Protein AF-A0A1F9AA59-F1 (afdb_monomer_lite)

Secondary structure (DSSP, 8-state):
--HHHHHHHHHHHHHHHHHHHHHHHH--SHHHHHHHHHHHHHHHHHHHHTT-TTTSHHHHHHHHHHHHHHHHHHHHHHHT---

pLDDT: mean 92.91, std 7.46, range [58.38, 98.19]

Sequence (83 aa):
MNEIYVVNLVLSAVILIFGLIGWRRSGKVFPLYIGIAFGLFGLSHLAMLLGLAASLEVALIVIRTVAYLIVVYAVYKVAFGSK

Radius of gyration: 13.99 Å; chains: 1; bounding box: 34×23×37 Å

Foldseek 3Di:
DPVVLVVLLVVLQVLLVCLVVVCVVVVDCLSNLRNVLSVLVNVLSVCVVVVVCVVCVVVSVVSNVVSVVSVVVSCCCVPPNDD

Structure (mmCIF, N/CA/C/O backbone):
data_AF-A0A1F9AA59-F1
#
_entry.id   AF-A0A1F9AA59-F1
#
loop_
_atom_site.group_PDB
_atom_site.id
_atom_site.type_symbol
_atom_site.label_atom_id
_atom_site.label_alt_id
_atom_site.label_comp_id
_atom_site.label_asym_id
_atom_site.label_entity_id
_atom_site.label_seq_id
_atom_site.pdbx_PDB_ins_code
_atom_site.Cartn_x
_atom_site.Cartn_y
_atom_site.Cartn_z
_atom_site.occupancy
_atom_site.B_iso_or_equiv
_atom_site.auth_seq_id
_atom_site.auth_comp_id
_atom_site.auth_asym_id
_atom_site.auth_atom_id
_atom_site.pdbx_PDB_model_num
ATOM 1 N N . MET A 1 1 ? 11.150 7.478 -18.076 1.00 58.41 1 MET A N 1
ATOM 2 C CA . MET A 1 1 ? 10.451 7.077 -16.834 1.00 58.41 1 MET A CA 1
ATOM 3 C C . MET A 1 1 ? 9.041 7.617 -16.915 1.00 58.41 1 MET A C 1
ATOM 5 O O . MET A 1 1 ? 8.895 8.747 -17.347 1.00 58.41 1 MET A O 1
ATOM 9 N N . ASN A 1 2 ? 8.028 6.832 -16.565 1.00 81.06 2 ASN A N 1
ATOM 10 C CA . ASN A 1 2 ? 6.652 7.324 -16.544 1.00 81.06 2 ASN A CA 1
ATOM 11 C C . ASN A 1 2 ? 6.424 8.031 -15.196 1.00 81.06 2 ASN A C 1
ATOM 13 O O . ASN A 1 2 ? 6.531 7.367 -14.159 1.00 81.06 2 ASN A O 1
ATOM 17 N N . GLU A 1 3 ? 6.181 9.350 -15.185 1.00 88.56 3 GLU A N 1
ATOM 18 C CA . GLU A 1 3 ? 6.070 10.122 -13.934 1.00 88.56 3 GLU A CA 1
ATOM 19 C C . GLU A 1 3 ? 4.968 9.572 -13.017 1.00 88.56 3 GLU A C 1
ATOM 21 O O . GLU A 1 3 ? 5.105 9.599 -11.794 1.00 88.56 3 GLU A O 1
ATOM 26 N N . ILE A 1 4 ? 3.927 8.968 -13.601 1.00 91.38 4 ILE A N 1
ATOM 27 C CA . ILE A 1 4 ? 2.806 8.347 -12.886 1.00 91.38 4 ILE A CA 1
ATOM 28 C C . ILE A 1 4 ? 3.296 7.273 -11.906 1.00 91.38 4 ILE A C 1
ATOM 30 O O . ILE A 1 4 ? 2.864 7.234 -10.754 1.00 91.38 4 ILE A O 1
ATOM 34 N N . TYR A 1 5 ? 4.225 6.408 -12.324 1.00 90.88 5 TYR A N 1
ATOM 35 C CA . TYR A 1 5 ? 4.711 5.325 -11.464 1.00 90.88 5 TYR A CA 1
ATOM 36 C C . TYR A 1 5 ? 5.598 5.832 -10.328 1.00 90.88 5 TYR A C 1
ATOM 38 O O . TYR A 1 5 ? 5.567 5.261 -9.238 1.00 90.88 5 TYR A O 1
ATOM 46 N N . VAL A 1 6 ? 6.344 6.917 -10.554 1.00 94.44 6 VAL A N 1
ATOM 47 C CA . VAL A 1 6 ? 7.155 7.564 -9.513 1.00 94.44 6 VAL A CA 1
ATOM 48 C C . VAL A 1 6 ? 6.249 8.178 -8.450 1.00 94.44 6 VAL A C 1
A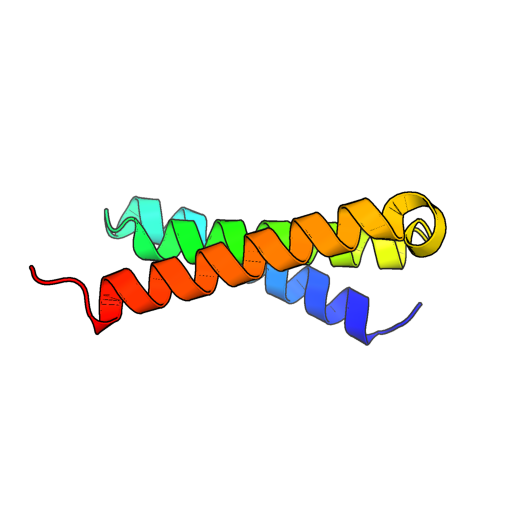TOM 50 O O . VAL A 1 6 ? 6.426 7.905 -7.264 1.00 94.44 6 VAL A O 1
ATOM 53 N N . VAL A 1 7 ? 5.236 8.943 -8.865 1.00 95.88 7 VAL A N 1
ATOM 54 C CA . VAL A 1 7 ? 4.262 9.547 -7.944 1.00 95.88 7 VAL A CA 1
ATOM 55 C C . VAL A 1 7 ? 3.536 8.465 -7.146 1.00 95.88 7 VAL A C 1
ATOM 57 O O . VAL A 1 7 ? 3.478 8.541 -5.918 1.00 95.88 7 VAL A O 1
ATOM 60 N N . ASN A 1 8 ? 3.056 7.410 -7.810 1.00 94.12 8 ASN A N 1
ATOM 61 C CA . ASN A 1 8 ? 2.368 6.310 -7.137 1.00 94.12 8 ASN A CA 1
ATOM 62 C C . ASN A 1 8 ? 3.264 5.579 -6.134 1.00 94.12 8 ASN A C 1
ATOM 64 O O . ASN A 1 8 ? 2.787 5.205 -5.062 1.00 94.12 8 ASN A O 1
ATOM 68 N N . LEU A 1 9 ? 4.548 5.383 -6.447 1.00 95.19 9 LEU A N 1
ATOM 69 C CA . LEU A 1 9 ? 5.506 4.772 -5.528 1.00 95.19 9 LEU A CA 1
ATOM 70 C C . LEU A 1 9 ? 5.710 5.640 -4.279 1.00 95.19 9 LEU A C 1
ATOM 72 O O . LEU A 1 9 ? 5.649 5.121 -3.164 1.00 95.19 9 LEU A O 1
ATOM 76 N N . VAL A 1 10 ? 5.893 6.952 -4.453 1.00 96.75 10 VAL A N 1
ATOM 77 C CA . VAL A 1 10 ? 6.066 7.898 -3.340 1.00 96.75 10 VAL A CA 1
ATOM 78 C C . VAL A 1 10 ? 4.827 7.915 -2.447 1.00 96.75 10 VAL A C 1
ATOM 80 O O . VAL A 1 10 ? 4.942 7.739 -1.236 1.00 96.75 10 VAL A O 1
ATOM 83 N N . LEU A 1 11 ? 3.635 8.058 -3.029 1.00 97.12 11 LEU A N 1
ATOM 84 C CA . LEU A 1 11 ? 2.383 8.055 -2.269 1.00 97.12 11 LEU A CA 1
ATOM 85 C C . LEU A 1 11 ? 2.161 6.723 -1.546 1.00 97.12 11 LEU A C 1
ATOM 87 O O . LEU A 1 11 ? 1.786 6.713 -0.375 1.00 97.12 11 LEU A O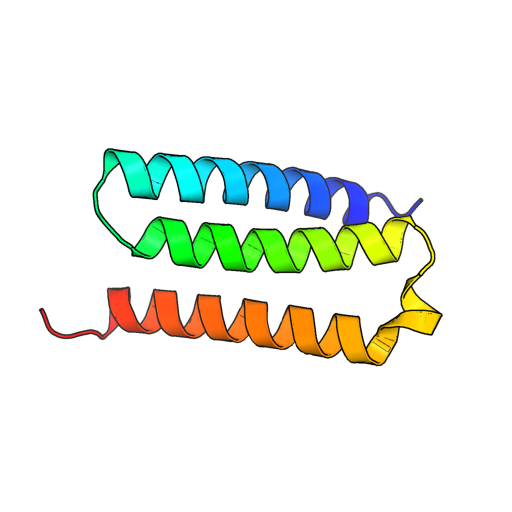 1
ATOM 91 N N . SER A 1 12 ? 2.456 5.602 -2.207 1.00 96.88 12 SER A N 1
ATOM 92 C CA . SER A 1 12 ? 2.379 4.269 -1.601 1.00 96.88 12 SER A CA 1
ATOM 93 C C . SER A 1 12 ? 3.314 4.132 -0.398 1.00 96.88 12 SER A C 1
ATOM 95 O O . SER A 1 12 ? 2.906 3.605 0.636 1.00 96.88 12 SER A O 1
ATOM 97 N N . ALA A 1 13 ? 4.543 4.650 -0.492 1.00 96.88 13 ALA A N 1
ATOM 98 C CA . ALA A 1 13 ? 5.499 4.652 0.612 1.00 96.88 13 ALA A CA 1
ATOM 99 C C . ALA A 1 13 ? 5.020 5.523 1.785 1.00 96.88 13 ALA A C 1
ATOM 101 O O . ALA A 1 13 ? 5.067 5.089 2.936 1.00 96.88 13 ALA A O 1
ATOM 102 N N . VAL A 1 14 ? 4.496 6.718 1.502 1.00 97.88 14 VAL A N 1
ATOM 103 C CA . VAL A 1 14 ? 3.929 7.618 2.518 1.00 97.88 14 VAL A CA 1
ATOM 104 C C . VAL A 1 14 ? 2.752 6.954 3.240 1.00 97.88 14 VAL A C 1
ATOM 106 O O . VAL A 1 14 ? 2.706 6.956 4.471 1.00 97.88 14 VAL A O 1
ATOM 109 N N . ILE A 1 15 ? 1.829 6.330 2.503 1.00 97.19 15 ILE A N 1
ATOM 110 C CA . ILE A 1 15 ? 0.675 5.631 3.086 1.00 97.19 15 ILE A CA 1
ATOM 111 C C . ILE A 1 15 ? 1.117 4.410 3.895 1.00 97.19 15 ILE A C 1
ATOM 113 O O . ILE A 1 15 ? 0.583 4.186 4.979 1.00 97.19 15 ILE A O 1
ATOM 117 N N . LEU A 1 16 ? 2.110 3.647 3.431 1.00 97.31 16 LEU A N 1
ATOM 118 C CA . LEU A 1 16 ? 2.677 2.534 4.194 1.00 97.31 16 LEU A CA 1
ATOM 119 C C . LEU A 1 16 ? 3.242 3.015 5.539 1.00 97.31 16 LEU A C 1
ATOM 121 O O . LEU A 1 16 ? 2.915 2.445 6.582 1.00 97.31 16 LEU A O 1
ATOM 125 N N . ILE A 1 17 ? 4.029 4.096 5.534 1.00 97.31 17 ILE A N 1
ATOM 126 C CA . ILE A 1 17 ? 4.596 4.694 6.751 1.00 97.31 17 ILE A CA 1
ATOM 127 C C . ILE A 1 17 ? 3.478 5.144 7.699 1.00 97.31 17 ILE A C 1
ATOM 129 O O . ILE A 1 17 ? 3.475 4.770 8.875 1.00 97.31 17 ILE A O 1
ATOM 133 N N . PHE A 1 18 ? 2.493 5.896 7.202 1.00 96.94 18 PHE A N 1
ATOM 134 C CA . PHE A 1 18 ? 1.370 6.341 8.026 1.00 96.94 18 PHE A CA 1
ATOM 135 C C . PHE A 1 18 ? 0.491 5.188 8.515 1.00 96.94 18 PHE A C 1
ATOM 137 O O . PHE A 1 18 ? 0.007 5.247 9.642 1.00 96.94 18 PHE A O 1
ATOM 144 N N . GLY A 1 19 ? 0.319 4.123 7.731 1.00 95.38 19 GLY A N 1
ATOM 145 C CA . GLY A 1 19 ? -0.411 2.924 8.135 1.00 95.38 19 GLY A CA 1
ATOM 146 C C . GLY A 1 19 ? 0.260 2.208 9.307 1.00 95.38 19 GLY A C 1
ATOM 147 O O . GLY A 1 19 ? -0.399 1.879 10.296 1.00 95.38 19 GLY A O 1
ATOM 148 N N . LEU A 1 20 ? 1.589 2.057 9.255 1.00 94.75 20 LEU A N 1
ATOM 149 C CA . LEU A 1 20 ? 2.390 1.477 10.338 1.00 94.75 20 LEU A CA 1
ATOM 150 C C . LEU A 1 20 ? 2.363 2.342 11.607 1.00 94.75 20 LEU A C 1
ATOM 152 O O . LEU A 1 20 ? 2.144 1.828 12.707 1.00 94.75 20 LEU A O 1
ATOM 156 N N . ILE A 1 21 ? 2.555 3.658 11.469 1.00 96.19 21 ILE A N 1
ATOM 157 C CA . ILE A 1 21 ? 2.508 4.599 12.600 1.00 96.19 21 ILE A CA 1
ATOM 158 C C . ILE A 1 21 ? 1.097 4.648 13.197 1.00 96.19 21 ILE A C 1
ATOM 160 O O . ILE A 1 21 ? 0.933 4.593 14.417 1.00 96.19 21 ILE A O 1
ATOM 164 N N . GLY A 1 22 ? 0.077 4.730 12.345 1.00 93.69 22 GLY A N 1
ATOM 165 C CA . GLY A 1 22 ? -1.327 4.787 12.731 1.00 93.69 22 GLY A CA 1
ATOM 166 C C . GLY A 1 22 ? -1.759 3.540 13.491 1.00 93.69 22 GLY A C 1
ATOM 167 O O . GLY A 1 22 ? -2.438 3.660 14.510 1.00 93.69 22 GLY A O 1
ATOM 168 N N . TRP A 1 23 ? -1.309 2.356 13.071 1.00 95.06 23 TRP A N 1
ATOM 169 C CA . TRP A 1 23 ? -1.537 1.111 13.804 1.00 95.06 23 TRP A CA 1
ATOM 170 C C . TRP A 1 23 ? -0.915 1.150 15.200 1.00 95.06 23 TRP A C 1
ATOM 172 O O . TRP A 1 23 ? -1.613 0.915 16.187 1.00 95.06 23 TRP A O 1
ATOM 182 N N . ARG A 1 24 ? 0.364 1.535 15.297 1.00 92.75 24 ARG A N 1
ATOM 183 C CA . ARG A 1 24 ? 1.074 1.617 16.582 1.00 92.75 24 ARG A CA 1
ATOM 184 C C . ARG A 1 24 ? 0.458 2.629 17.547 1.00 92.75 24 ARG A C 1
ATOM 186 O O . ARG A 1 24 ? 0.438 2.376 18.743 1.00 92.75 24 ARG A O 1
ATOM 193 N N . ARG A 1 25 ? -0.035 3.767 17.047 1.00 93.81 25 ARG A N 1
ATOM 194 C CA . ARG A 1 25 ? -0.612 4.830 17.890 1.00 93.81 25 ARG A CA 1
ATOM 195 C C . ARG A 1 25 ? -2.070 4.597 18.268 1.00 93.81 25 ARG A C 1
ATOM 197 O O . ARG A 1 25 ? -2.463 4.943 19.372 1.00 93.81 25 ARG A O 1
ATOM 204 N N . SER A 1 26 ? -2.881 4.066 17.355 1.00 89.38 26 SER A N 1
ATOM 205 C CA . SER A 1 26 ? -4.326 3.918 17.585 1.00 89.38 26 SER A CA 1
ATOM 206 C C . SER A 1 26 ? -4.720 2.565 18.174 1.00 89.38 26 SER A C 1
ATOM 208 O O . SER A 1 26 ? -5.862 2.409 18.598 1.00 89.38 26 SER A O 1
ATOM 210 N N . GLY A 1 27 ? -3.830 1.566 18.121 1.00 86.94 27 GLY A N 1
ATOM 211 C CA . GLY A 1 27 ? -4.143 0.170 18.443 1.00 86.94 27 GLY A CA 1
ATOM 212 C C . GLY A 1 27 ? -5.120 -0.490 17.460 1.00 86.94 27 GLY A C 1
ATOM 213 O O . GLY A 1 27 ? -5.423 -1.675 17.584 1.00 86.94 27 GLY A O 1
ATOM 214 N N . LYS A 1 28 ? -5.621 0.245 16.457 1.00 89.50 28 LYS A N 1
ATOM 215 C CA . LYS A 1 28 ? -6.565 -0.269 15.463 1.00 89.50 28 LYS A CA 1
ATOM 216 C C . LYS A 1 28 ? -5.803 -0.957 14.346 1.00 89.50 28 LYS A C 1
ATOM 218 O O . LYS A 1 28 ? -4.853 -0.407 13.803 1.00 89.50 28 LYS A O 1
ATOM 223 N N . VAL A 1 29 ? -6.275 -2.130 13.939 1.00 90.25 29 VAL A N 1
ATOM 224 C CA . VAL A 1 29 ? -5.665 -2.902 12.842 1.00 90.25 29 VAL A CA 1
ATOM 225 C C . VAL A 1 29 ? -5.981 -2.291 11.466 1.00 90.25 29 VAL A C 1
ATOM 227 O O . VAL A 1 29 ? -5.285 -2.554 10.494 1.00 90.25 29 VAL A O 1
ATOM 230 N N . PHE A 1 30 ? -6.997 -1.428 11.359 1.00 92.94 30 PHE A N 1
ATOM 231 C CA . PHE A 1 30 ? -7.404 -0.841 10.077 1.00 92.94 30 PHE A CA 1
ATOM 232 C C . PHE A 1 30 ? -6.284 -0.066 9.345 1.00 92.94 30 PHE A C 1
ATOM 234 O O . PHE A 1 30 ? -6.008 -0.415 8.197 1.00 92.94 30 PHE A O 1
ATOM 241 N N . PRO A 1 31 ? -5.578 0.906 9.968 1.00 92.50 31 PRO A N 1
ATOM 242 C CA . PRO A 1 31 ? -4.438 1.573 9.334 1.00 92.50 31 PRO A CA 1
ATOM 243 C C . PRO A 1 31 ? -3.347 0.612 8.845 1.00 92.50 31 PRO A C 1
ATOM 245 O O . PRO A 1 31 ? -2.725 0.878 7.819 1.00 92.50 31 PRO A O 1
ATOM 248 N N . LEU A 1 32 ? -3.146 -0.520 9.532 1.00 94.19 32 LEU A N 1
ATOM 249 C CA . LEU A 1 32 ? -2.171 -1.530 9.122 1.00 94.19 32 LEU A CA 1
ATOM 250 C C . LEU A 1 32 ? -2.568 -2.191 7.798 1.00 94.19 32 LEU A C 1
ATOM 252 O O . LEU A 1 32 ? -1.726 -2.311 6.912 1.00 94.19 32 LEU A O 1
ATOM 256 N N . TYR A 1 33 ? -3.837 -2.586 7.642 1.00 95.44 33 TYR A N 1
ATOM 257 C CA . TYR A 1 33 ? -4.319 -3.188 6.394 1.00 95.44 33 TYR A CA 1
ATOM 258 C C . TYR A 1 33 ? -4.150 -2.239 5.208 1.00 95.44 33 TYR A C 1
ATOM 260 O O . TYR A 1 33 ? -3.652 -2.650 4.162 1.00 95.44 33 TYR A O 1
ATOM 268 N N . ILE A 1 34 ? -4.501 -0.962 5.387 1.00 96.50 34 ILE A N 1
ATOM 269 C CA . ILE A 1 34 ? -4.314 0.056 4.347 1.00 96.50 34 ILE A CA 1
ATOM 270 C C . ILE A 1 34 ? -2.826 0.225 4.026 1.00 96.50 34 ILE A C 1
ATOM 272 O O . ILE A 1 34 ? -2.448 0.177 2.858 1.00 96.50 34 ILE A O 1
ATOM 276 N N . GLY A 1 35 ? -1.968 0.340 5.043 1.00 96.69 35 GLY A N 1
ATOM 277 C CA . GLY A 1 35 ? -0.524 0.450 4.847 1.00 96.69 35 GLY A CA 1
ATOM 278 C C . GLY A 1 35 ? 0.053 -0.721 4.049 1.00 96.69 35 GLY A C 1
ATOM 279 O O . GLY A 1 35 ? 0.755 -0.499 3.067 1.00 96.69 35 GLY A O 1
ATOM 280 N N . ILE A 1 36 ? -0.288 -1.962 4.413 1.00 96.81 36 ILE A N 1
ATOM 281 C CA . ILE A 1 36 ? 0.182 -3.170 3.715 1.00 96.81 36 ILE A CA 1
ATOM 282 C C . ILE A 1 36 ? -0.308 -3.200 2.263 1.00 96.81 36 ILE A C 1
ATOM 284 O O . ILE A 1 36 ? 0.490 -3.470 1.367 1.00 96.81 36 ILE A O 1
ATOM 288 N N . ALA A 1 37 ? -1.584 -2.892 2.009 1.00 97.50 37 ALA A N 1
ATOM 289 C CA . ALA A 1 37 ? -2.120 -2.865 0.651 1.00 97.50 37 ALA A CA 1
ATOM 290 C C . ALA A 1 37 ? -1.378 -1.855 -0.236 1.00 97.50 37 ALA A C 1
ATOM 292 O O . ALA A 1 37 ? -0.948 -2.191 -1.339 1.00 97.50 37 ALA A O 1
ATOM 293 N N . PHE A 1 38 ? -1.156 -0.637 0.262 1.00 96.81 38 PHE A N 1
ATOM 294 C CA . PHE A 1 38 ? -0.374 0.362 -0.464 1.00 96.81 38 PHE A CA 1
ATOM 295 C C . PHE A 1 38 ? 1.103 -0.024 -0.583 1.00 96.81 38 PHE A C 1
ATOM 297 O O . PHE A 1 38 ? 1.701 0.231 -1.621 1.00 96.81 38 PHE A O 1
ATOM 304 N N . GLY A 1 39 ? 1.680 -0.731 0.391 1.00 96.88 39 GLY A N 1
ATOM 305 C CA . GLY A 1 39 ? 3.011 -1.328 0.265 1.00 96.88 39 GLY A CA 1
ATOM 306 C C . GLY A 1 39 ? 3.111 -2.307 -0.912 1.00 96.88 39 GLY A C 1
ATOM 307 O O . GLY A 1 39 ? 4.034 -2.208 -1.719 1.00 96.88 39 GLY A O 1
ATOM 308 N N . LEU A 1 40 ? 2.124 -3.195 -1.071 1.00 97.19 40 LEU A N 1
ATOM 309 C CA . LEU A 1 40 ? 2.034 -4.120 -2.208 1.00 97.19 40 LEU A CA 1
ATOM 310 C C . LEU A 1 40 ? 1.861 -3.378 -3.543 1.00 97.19 40 LEU A C 1
ATOM 312 O O . LEU A 1 40 ? 2.543 -3.696 -4.520 1.00 97.19 40 LEU A O 1
ATOM 316 N N . PHE A 1 41 ? 1.015 -2.342 -3.589 1.00 96.25 41 PHE A N 1
ATOM 317 C CA . PHE A 1 41 ? 0.928 -1.475 -4.766 1.00 96.25 41 PHE A CA 1
ATOM 318 C C . PHE A 1 41 ? 2.272 -0.813 -5.074 1.00 96.25 41 PHE A C 1
ATOM 320 O O . PHE A 1 41 ? 2.697 -0.834 -6.229 1.00 96.25 41 PHE A O 1
ATOM 327 N N . GLY A 1 42 ? 2.970 -0.288 -4.067 1.00 95.69 42 GLY A N 1
ATOM 328 C CA . GLY A 1 42 ? 4.304 0.297 -4.189 1.00 95.69 42 GLY A CA 1
ATOM 329 C C . GLY A 1 42 ? 5.317 -0.671 -4.801 1.00 95.69 42 GLY A C 1
ATOM 330 O O . GLY A 1 42 ? 5.993 -0.305 -5.759 1.00 95.69 42 GLY A O 1
ATOM 331 N N . LEU A 1 43 ? 5.356 -1.927 -4.343 1.00 95.44 43 LEU A N 1
ATOM 332 C CA . LEU A 1 43 ? 6.207 -2.968 -4.937 1.00 95.44 43 LEU A CA 1
ATOM 333 C C . LEU A 1 43 ? 5.887 -3.194 -6.418 1.00 95.44 43 LEU A C 1
ATOM 335 O O . LEU A 1 43 ? 6.800 -3.310 -7.236 1.00 95.44 43 LEU A O 1
ATOM 339 N N . SER A 1 44 ? 4.602 -3.193 -6.784 1.00 94.62 44 SER A N 1
ATOM 340 C CA . SER A 1 44 ? 4.219 -3.329 -8.190 1.00 94.62 44 SER A CA 1
ATOM 341 C C . SER A 1 44 ? 4.704 -2.146 -9.037 1.00 94.62 44 SER A C 1
ATOM 343 O O . SER A 1 44 ? 5.201 -2.348 -10.140 1.00 94.62 44 SER A O 1
ATOM 345 N N . HIS A 1 45 ? 4.627 -0.915 -8.520 1.00 93.94 45 HIS A N 1
ATOM 346 C CA . HIS A 1 45 ? 5.114 0.286 -9.206 1.00 93.94 45 HIS A CA 1
ATOM 347 C C . HIS A 1 45 ? 6.639 0.311 -9.317 1.00 93.94 45 HIS A C 1
ATOM 349 O O . HIS A 1 45 ? 7.172 0.713 -10.349 1.00 93.94 45 HIS A O 1
ATOM 355 N N . LEU A 1 46 ? 7.341 -0.173 -8.292 1.00 93.94 46 LEU A N 1
ATOM 356 C CA . LEU A 1 46 ? 8.790 -0.314 -8.320 1.00 93.94 46 LEU A CA 1
ATOM 357 C C . LEU A 1 46 ? 9.226 -1.274 -9.435 1.00 93.94 46 LEU A C 1
ATOM 359 O O . LEU A 1 46 ? 10.115 -0.937 -10.210 1.00 93.94 46 LEU A O 1
ATOM 363 N N . ALA A 1 47 ? 8.557 -2.419 -9.587 1.00 93.50 47 ALA A N 1
ATOM 364 C CA . ALA A 1 47 ? 8.838 -3.350 -10.680 1.00 93.50 47 ALA A CA 1
ATOM 365 C C . ALA A 1 47 ? 8.584 -2.735 -12.069 1.00 93.50 47 ALA A C 1
ATOM 367 O O . ALA A 1 47 ? 9.359 -2.983 -12.994 1.00 93.50 47 ALA A O 1
ATOM 368 N N . MET A 1 48 ? 7.552 -1.889 -12.213 1.00 92.25 48 MET A N 1
ATOM 369 C CA . MET A 1 48 ? 7.324 -1.127 -13.451 1.00 92.25 48 MET A CA 1
ATOM 370 C C . MET A 1 48 ? 8.481 -0.161 -13.741 1.00 92.25 48 MET A C 1
ATOM 372 O O . MET A 1 48 ? 8.926 -0.067 -14.882 1.00 92.25 48 MET A O 1
ATOM 376 N N . LEU A 1 49 ? 8.982 0.545 -12.720 1.00 92.31 49 LEU A N 1
ATOM 377 C CA . LEU A 1 49 ? 10.097 1.490 -12.860 1.00 92.31 49 LEU A CA 1
ATOM 378 C C . LEU A 1 49 ? 11.426 0.799 -13.184 1.00 92.31 49 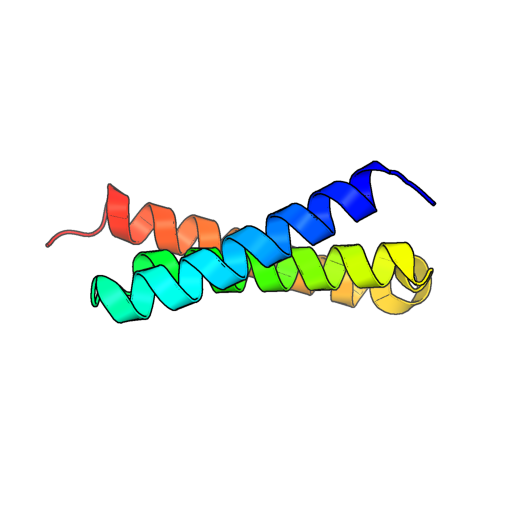LEU A C 1
ATOM 380 O O . LEU A 1 49 ? 12.221 1.349 -13.940 1.00 92.31 49 LEU A O 1
ATOM 384 N N . LEU A 1 50 ? 11.641 -0.408 -12.659 1.00 92.44 50 LEU A N 1
ATOM 385 C CA . LEU A 1 50 ? 12.823 -1.229 -12.935 1.00 92.44 50 LEU A CA 1
ATOM 386 C C . LEU A 1 50 ? 12.768 -1.942 -14.297 1.00 92.44 50 LEU A C 1
ATOM 388 O O . LEU A 1 50 ? 13.701 -2.659 -14.644 1.00 92.44 50 LEU A O 1
ATOM 392 N N . GLY A 1 51 ? 11.684 -1.781 -15.066 1.00 91.38 51 GLY A N 1
ATOM 393 C CA . GLY A 1 51 ? 11.519 -2.445 -16.363 1.00 91.38 51 GLY A CA 1
ATOM 394 C C . GLY A 1 51 ? 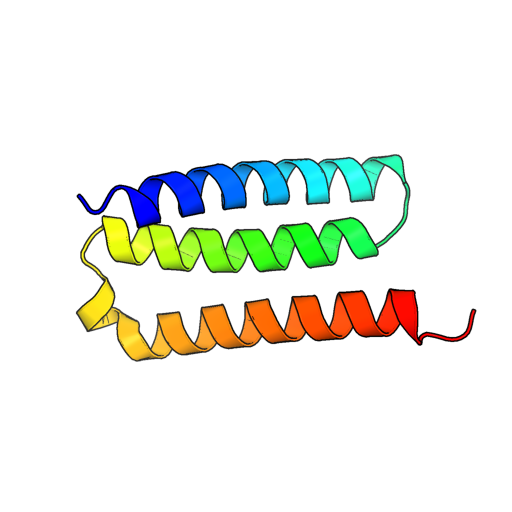11.241 -3.950 -16.267 1.00 91.38 51 GLY A C 1
ATOM 395 O O . GLY A 1 51 ? 11.325 -4.651 -17.269 1.00 91.38 51 GLY A O 1
ATOM 396 N N . LEU A 1 52 ? 10.868 -4.453 -15.086 1.00 92.56 52 LEU A N 1
ATOM 397 C CA . LEU A 1 52 ? 10.577 -5.872 -14.827 1.00 92.56 52 LEU A CA 1
ATOM 398 C C . LEU A 1 52 ? 9.110 -6.243 -15.101 1.00 92.56 52 LEU A C 1
ATOM 400 O O . LEU A 1 52 ? 8.661 -7.336 -14.768 1.00 92.56 52 LEU A O 1
ATOM 404 N N . ALA A 1 53 ? 8.343 -5.325 -15.690 1.00 87.44 53 ALA A N 1
ATOM 405 C CA . ALA A 1 53 ? 6.908 -5.483 -15.901 1.00 87.44 53 ALA A CA 1
ATOM 406 C C . ALA A 1 53 ? 6.561 -6.717 -16.746 1.00 87.44 53 ALA A C 1
ATOM 408 O O . ALA A 1 53 ? 5.670 -7.476 -16.380 1.00 87.44 53 ALA A O 1
ATOM 409 N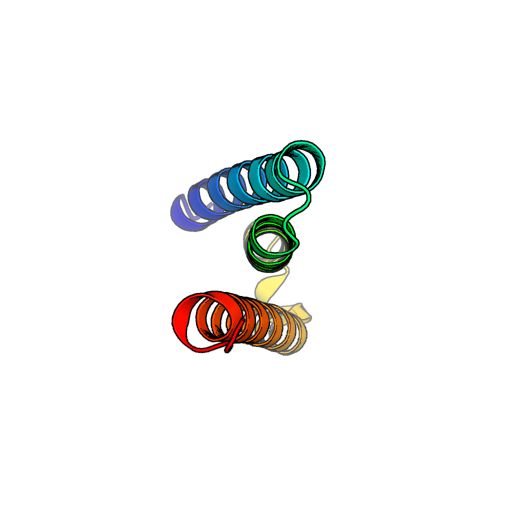 N . ALA A 1 54 ? 7.287 -6.924 -17.848 1.00 89.06 54 ALA A N 1
ATOM 410 C CA . ALA A 1 54 ? 7.018 -8.012 -18.784 1.00 89.06 54 ALA A CA 1
ATOM 411 C C . ALA A 1 54 ? 7.414 -9.388 -18.223 1.00 89.06 54 ALA A C 1
ATOM 413 O O . ALA A 1 54 ? 6.730 -10.375 -18.462 1.00 89.06 54 ALA A O 1
ATOM 414 N N . SER A 1 55 ? 8.501 -9.465 -17.449 1.00 92.12 55 SER A N 1
ATOM 415 C CA . SER A 1 55 ? 8.964 -10.728 -16.859 1.00 92.12 55 SER A CA 1
ATOM 416 C C . SER A 1 55 ? 8.153 -11.148 -15.633 1.00 92.12 55 SER A C 1
ATOM 418 O O . SER A 1 55 ? 8.070 -12.336 -15.330 1.00 92.12 55 SER A O 1
ATOM 420 N N . LEU A 1 56 ? 7.551 -10.187 -14.928 1.00 94.00 56 LEU A N 1
ATOM 421 C CA . LEU A 1 56 ? 6.801 -10.415 -13.694 1.00 94.00 56 LEU A CA 1
ATOM 422 C C . LEU A 1 56 ? 5.296 -10.187 -13.850 1.00 94.00 56 LEU A C 1
ATOM 424 O O . LEU A 1 56 ? 4.612 -10.071 -12.839 1.00 94.00 56 LEU A O 1
ATOM 428 N N . GLU A 1 57 ? 4.759 -10.129 -15.070 1.00 94.38 57 GLU A N 1
ATOM 429 C CA . GLU A 1 57 ? 3.367 -9.732 -15.331 1.00 94.38 57 GLU A CA 1
ATOM 430 C C . GLU A 1 57 ? 2.358 -10.468 -14.433 1.00 94.38 57 GLU A C 1
ATOM 432 O O . GLU A 1 57 ? 1.596 -9.835 -13.699 1.00 94.38 57 GLU A O 1
ATOM 437 N N . VAL A 1 58 ? 2.419 -11.804 -14.399 1.00 95.94 58 VAL A N 1
ATOM 438 C CA . VAL A 1 58 ? 1.540 -12.636 -13.559 1.00 95.94 58 VAL A CA 1
ATOM 439 C C . VAL A 1 58 ? 1.714 -12.312 -12.073 1.00 95.94 58 VAL A C 1
ATOM 441 O O . VAL A 1 58 ? 0.730 -12.145 -11.354 1.00 95.94 58 VAL A O 1
ATOM 444 N N . ALA A 1 59 ? 2.955 -12.173 -11.603 1.00 94.44 59 ALA A N 1
ATOM 445 C CA . ALA A 1 59 ? 3.234 -11.836 -10.210 1.00 94.44 59 ALA A CA 1
ATOM 446 C C . ALA A 1 59 ? 2.706 -10.436 -9.846 1.00 94.44 59 ALA A C 1
ATOM 448 O O . ALA A 1 59 ? 2.140 -10.250 -8.770 1.00 94.44 59 ALA A O 1
ATOM 449 N N . LEU A 1 60 ? 2.825 -9.460 -10.751 1.00 95.38 60 LEU A N 1
ATOM 450 C CA . LEU A 1 60 ? 2.315 -8.102 -10.563 1.00 95.38 60 LEU A CA 1
ATOM 451 C C . LEU A 1 60 ? 0.789 -8.067 -10.516 1.00 95.38 60 LEU A C 1
ATOM 453 O O . LEU A 1 60 ? 0.231 -7.341 -9.691 1.00 95.38 60 LEU A O 1
ATOM 457 N N . ILE A 1 61 ? 0.117 -8.868 -11.345 1.00 96.69 61 ILE A N 1
ATOM 458 C CA . ILE A 1 61 ? -1.338 -9.045 -11.286 1.00 96.69 61 ILE A CA 1
ATOM 459 C C . ILE A 1 61 ? -1.734 -9.622 -9.927 1.00 96.69 61 ILE A C 1
ATOM 461 O O . ILE A 1 61 ? -2.578 -9.043 -9.249 1.00 96.69 61 ILE A O 1
ATOM 465 N N . VAL A 1 62 ? -1.091 -10.707 -9.485 1.00 97.75 62 VAL A N 1
ATOM 466 C CA . VAL A 1 62 ? -1.386 -11.343 -8.190 1.00 97.75 62 VAL A CA 1
ATOM 467 C C . VAL A 1 62 ? -1.194 -10.362 -7.033 1.00 97.75 62 VAL A C 1
ATOM 469 O O . VAL A 1 62 ? -2.095 -10.207 -6.210 1.00 97.75 62 VAL A O 1
ATOM 472 N N . ILE A 1 63 ? -0.064 -9.647 -6.989 1.00 97.19 63 ILE A N 1
ATOM 473 C CA . ILE A 1 63 ? 0.234 -8.660 -5.940 1.00 97.19 63 ILE A CA 1
ATOM 474 C C . ILE A 1 63 ? -0.836 -7.564 -5.898 1.00 97.19 63 ILE A C 1
ATOM 476 O O . ILE A 1 63 ? -1.321 -7.219 -4.819 1.00 97.19 63 ILE A O 1
ATOM 480 N N . ARG A 1 64 ? -1.238 -7.033 -7.060 1.00 96.62 64 ARG A N 1
ATOM 481 C CA . ARG A 1 64 ? -2.279 -5.999 -7.149 1.00 96.62 64 ARG A CA 1
ATOM 482 C C . ARG A 1 64 ? -3.637 -6.529 -6.715 1.00 96.62 64 ARG A C 1
ATOM 484 O O . ARG A 1 64 ? -4.316 -5.864 -5.941 1.00 96.62 64 ARG A O 1
ATOM 491 N N . THR A 1 65 ? -4.018 -7.725 -7.150 1.00 98.19 65 THR A N 1
ATOM 492 C CA . THR A 1 65 ? -5.278 -8.353 -6.740 1.00 98.19 65 THR A CA 1
ATOM 493 C C . THR A 1 65 ? -5.322 -8.553 -5.228 1.00 98.19 65 THR A C 1
ATOM 495 O O . THR A 1 65 ? -6.297 -8.159 -4.593 1.00 98.19 65 THR A O 1
ATOM 498 N N . VAL A 1 66 ? -4.252 -9.073 -4.621 1.00 98.06 66 VAL A N 1
ATOM 499 C CA . VAL A 1 66 ? -4.159 -9.216 -3.159 1.00 98.06 66 VAL A CA 1
ATOM 500 C C . VAL A 1 66 ? -4.262 -7.855 -2.468 1.00 98.06 66 VAL A C 1
ATOM 502 O O . VAL A 1 66 ? -5.011 -7.721 -1.502 1.00 98.06 66 VAL A O 1
ATOM 505 N N . ALA A 1 67 ? -3.579 -6.828 -2.978 1.00 97.81 67 ALA A N 1
ATOM 506 C CA . ALA A 1 67 ? -3.668 -5.475 -2.439 1.00 97.81 67 ALA A CA 1
ATOM 507 C C . ALA A 1 67 ? -5.108 -4.930 -2.476 1.00 97.81 67 ALA A C 1
ATOM 509 O O . ALA A 1 67 ? -5.597 -4.430 -1.461 1.00 97.81 67 ALA A O 1
ATOM 510 N N . TYR A 1 68 ? -5.825 -5.093 -3.595 1.00 97.94 68 TYR A N 1
ATOM 511 C CA . TYR A 1 68 ? -7.236 -4.708 -3.700 1.00 97.94 68 TYR A CA 1
ATOM 512 C C . TYR A 1 68 ? -8.125 -5.486 -2.727 1.00 97.94 68 TYR A C 1
ATOM 514 O O . TYR A 1 68 ? -8.960 -4.879 -2.059 1.00 97.94 68 TYR A O 1
ATOM 522 N N . LEU A 1 69 ? -7.929 -6.799 -2.587 1.00 98.06 69 LEU A N 1
ATOM 523 C CA . LEU A 1 69 ? -8.699 -7.622 -1.650 1.00 98.06 69 LEU A CA 1
ATOM 524 C C . LEU A 1 69 ? -8.481 -7.195 -0.194 1.00 98.06 69 LEU A C 1
ATOM 526 O O . LEU A 1 69 ? -9.438 -7.158 0.579 1.00 98.06 69 LEU A O 1
ATOM 530 N N . ILE A 1 70 ? -7.256 -6.806 0.177 1.00 97.44 70 ILE A N 1
ATOM 531 C CA . ILE A 1 70 ? -6.967 -6.256 1.507 1.00 97.44 70 ILE A CA 1
ATOM 532 C C . ILE A 1 70 ? -7.733 -4.948 1.726 1.00 97.44 70 ILE A C 1
ATOM 534 O O . ILE A 1 70 ? -8.324 -4.773 2.790 1.00 97.44 70 ILE A O 1
ATOM 538 N N . VAL A 1 71 ? -7.762 -4.045 0.738 1.00 97.06 71 VAL A N 1
ATOM 539 C CA . VAL A 1 71 ? -8.525 -2.787 0.840 1.00 97.06 71 VAL A CA 1
ATOM 540 C C . VAL A 1 71 ? -10.018 -3.069 0.976 1.00 97.06 71 VAL A C 1
ATOM 542 O O . VAL A 1 71 ? -10.652 -2.523 1.877 1.00 97.06 71 VAL A O 1
ATOM 545 N N . VAL A 1 72 ? -10.574 -3.951 0.141 1.00 97.38 72 VAL A N 1
ATOM 546 C CA . VAL A 1 72 ? -11.988 -4.354 0.208 1.00 97.38 72 VAL A CA 1
ATOM 547 C C . VAL A 1 72 ? -12.319 -4.915 1.587 1.00 97.38 72 VAL A C 1
ATOM 549 O O . VAL A 1 72 ? -13.279 -4.469 2.209 1.00 97.38 72 VAL A O 1
ATOM 552 N N . TYR A 1 73 ? -11.503 -5.833 2.106 1.00 95.44 73 TYR A N 1
ATOM 553 C CA . TYR A 1 73 ? -11.696 -6.399 3.438 1.00 95.44 73 TYR A CA 1
ATOM 554 C C . TYR A 1 73 ? -11.586 -5.341 4.545 1.00 95.44 73 TYR A C 1
ATOM 556 O O . TYR A 1 73 ? -12.405 -5.321 5.463 1.00 95.44 73 TYR A O 1
ATOM 564 N N . ALA A 1 74 ? -10.605 -4.440 4.464 1.00 94.50 74 ALA A N 1
ATOM 565 C CA . ALA A 1 74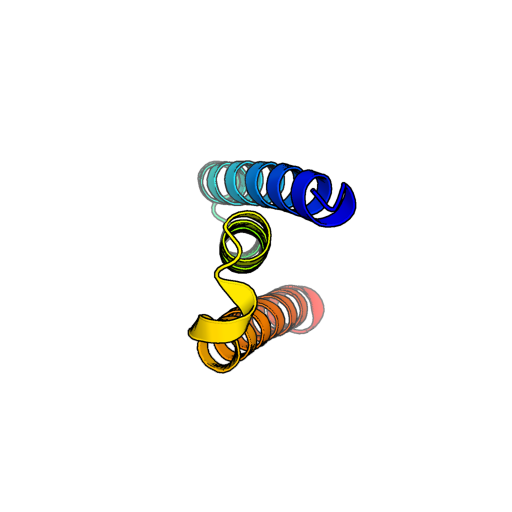 ? -10.409 -3.380 5.446 1.00 94.50 74 ALA A CA 1
ATOM 566 C C . ALA A 1 74 ? -11.608 -2.425 5.495 1.00 94.50 74 ALA A C 1
ATOM 568 O O . ALA A 1 74 ? -12.097 -2.110 6.582 1.00 94.50 74 ALA A O 1
ATOM 569 N N . VAL A 1 75 ? -12.098 -2.000 4.327 1.00 94.38 75 VAL A N 1
ATOM 570 C CA . VAL A 1 75 ? -13.301 -1.169 4.204 1.00 94.38 75 VAL A CA 1
ATOM 571 C C . VAL A 1 75 ? -14.516 -1.935 4.705 1.00 94.38 75 VAL A C 1
ATOM 573 O O . VAL A 1 75 ? -15.262 -1.399 5.519 1.00 94.38 75 VAL A O 1
ATOM 576 N N . TYR A 1 76 ? -14.681 -3.198 4.303 1.00 94.56 76 TYR A N 1
ATOM 577 C CA . TYR A 1 76 ? -15.802 -4.024 4.735 1.00 94.56 76 TYR A CA 1
ATOM 578 C C . TYR A 1 76 ? -15.860 -4.146 6.257 1.00 94.56 76 TYR A C 1
ATOM 580 O O . TYR A 1 76 ? -16.893 -3.896 6.872 1.00 94.56 76 TYR A O 1
ATOM 588 N N . LYS A 1 77 ? -14.725 -4.460 6.883 1.00 91.38 77 LYS A N 1
ATOM 589 C CA . LYS A 1 77 ? -14.622 -4.615 8.333 1.00 91.38 77 LYS A CA 1
ATOM 590 C C . LYS A 1 77 ? -14.955 -3.328 9.085 1.00 91.38 77 LYS A C 1
ATOM 592 O O . LYS A 1 77 ? -15.542 -3.401 10.156 1.00 91.38 77 LYS A O 1
ATOM 597 N N . VAL A 1 78 ? -14.574 -2.166 8.554 1.00 90.31 78 VAL A N 1
ATOM 598 C CA . VAL A 1 78 ? -14.850 -0.874 9.201 1.00 90.31 78 VAL A CA 1
ATOM 599 C C . VAL A 1 78 ? -16.273 -0.381 8.947 1.00 90.31 78 VAL A C 1
ATOM 601 O O . VAL A 1 78 ? -16.863 0.205 9.849 1.00 90.31 78 VAL A O 1
ATOM 604 N N . ALA A 1 79 ? -16.818 -0.598 7.751 1.00 91.00 79 ALA A N 1
ATOM 605 C CA . ALA A 1 79 ? -18.122 -0.071 7.353 1.00 91.00 79 ALA A CA 1
ATOM 606 C C . ALA A 1 79 ? -19.294 -1.002 7.703 1.00 91.00 79 ALA A C 1
ATOM 608 O O . ALA A 1 79 ? -20.377 -0.518 8.017 1.00 91.00 79 ALA A O 1
ATOM 609 N N . PHE A 1 80 ? -19.084 -2.320 7.655 1.00 90.94 80 PHE A N 1
ATOM 610 C CA . PHE A 1 80 ? -20.138 -3.334 7.793 1.00 90.94 80 PHE A CA 1
ATOM 611 C C . PHE A 1 80 ? -19.851 -4.377 8.881 1.00 90.94 80 PHE A C 1
ATOM 613 O O . PHE A 1 80 ? -20.707 -5.210 9.169 1.00 90.94 80 PHE A O 1
ATOM 620 N N . GLY A 1 81 ? -18.665 -4.361 9.495 1.00 77.06 81 GLY A N 1
ATOM 621 C CA . GLY A 1 81 ? -18.376 -5.220 10.638 1.00 77.06 81 GLY A CA 1
ATOM 622 C C . GLY A 1 81 ? -19.189 -4.784 11.857 1.00 77.06 81 GLY A C 1
ATOM 623 O O . GLY A 1 81 ? -18.972 -3.687 12.373 1.00 77.06 81 GLY A O 1
ATOM 624 N N . SER A 1 82 ? -20.109 -5.632 12.328 1.00 60.69 82 SER A N 1
ATOM 625 C CA . SER A 1 82 ? -20.744 -5.442 13.639 1.00 60.69 82 SER A CA 1
ATOM 626 C C . SER A 1 82 ? -19.681 -5.377 14.739 1.00 60.69 82 SER A C 1
ATOM 628 O O . SER A 1 82 ? -18.709 -6.135 14.705 1.00 60.69 82 SER A O 1
ATOM 630 N N . LYS A 1 83 ? -19.874 -4.438 15.673 1.00 58.38 83 LYS A N 1
ATOM 631 C CA . LYS A 1 83 ? -19.034 -4.256 16.866 1.00 58.38 83 LYS A CA 1
ATOM 632 C C . LYS A 1 83 ? -19.026 -5.490 17.757 1.00 58.38 83 LYS A C 1
ATOM 634 O O . LYS A 1 83 ? -20.106 -6.103 17.900 1.00 58.38 83 LYS A O 1
#